Protein AF-A0A355H716-F1 (afdb_monomer)

Foldseek 3Di:
DVVVVVVVVVVVLVVVQVVVCVVQVEGQPLSVLLVVQLVLQLVCCCPPPQHPVPSVVSNVVSVVVSVVVVVVCCVPPVVVLVVDPDPPSRVSNVVSNVVVNVVSVVVSVVSD

Mean predicted aligned error: 6.12 Å

Sequence (112 aa):
MSGLVIGVIYALMAVSITFVHGMMKVVNWSMGEYYMMGGYIQYLLITMLIGPSLWFLGIPIAFAIIFVLGVVIQRYMLHPMFVGESERMDEYATIVTITLMILFRNLAIILG

Structure (mmCIF, N/CA/C/O backbone):
data_AF-A0A355H716-F1
#
_entry.id   AF-A0A355H716-F1
#
loop_
_atom_site.group_PDB
_atom_site.id
_atom_site.type_symbol
_atom_site.label_atom_id
_atom_site.label_alt_id
_atom_site.label_comp_id
_atom_site.label_asym_id
_atom_site.label_entity_id
_atom_site.label_seq_id
_atom_site.pdbx_PDB_ins_code
_atom_site.Cartn_x
_atom_site.Cartn_y
_atom_site.Cartn_z
_atom_site.occupancy
_atom_site.B_iso_or_equiv
_atom_site.auth_seq_id
_atom_site.auth_comp_id
_atom_site.auth_asym_id
_atom_site.auth_atom_id
_atom_site.pdbx_PDB_model_num
ATOM 1 N N . MET A 1 1 ? 16.749 19.118 -2.278 1.00 61.69 1 MET A N 1
ATOM 2 C CA . MET A 1 1 ? 15.484 18.676 -2.914 1.00 61.69 1 MET A CA 1
ATOM 3 C C . MET A 1 1 ? 14.991 17.322 -2.406 1.00 61.69 1 MET A C 1
ATOM 5 O O . MET A 1 1 ? 13.787 17.167 -2.260 1.00 61.69 1 MET A O 1
ATOM 9 N N . SER A 1 2 ? 15.869 16.377 -2.053 1.00 82.75 2 SER A N 1
ATOM 10 C CA . SER A 1 2 ? 15.471 15.030 -1.602 1.00 82.75 2 SER A CA 1
ATOM 11 C C . SER A 1 2 ? 14.576 15.012 -0.353 1.00 82.75 2 SER A C 1
ATOM 13 O O . SER A 1 2 ? 13.639 14.225 -0.290 1.00 82.75 2 SER A O 1
ATOM 15 N N . GLY A 1 3 ? 14.793 15.923 0.604 1.00 89.81 3 GLY A N 1
ATOM 16 C CA . GLY A 1 3 ? 13.976 16.002 1.824 1.00 89.81 3 GLY A CA 1
ATOM 17 C C . GLY A 1 3 ? 12.511 16.382 1.583 1.00 89.81 3 GLY A C 1
ATOM 18 O O . GLY A 1 3 ? 11.637 15.894 2.290 1.00 89.81 3 GLY A O 1
ATOM 19 N N . LEU A 1 4 ? 12.223 17.188 0.554 1.00 93.19 4 LEU A N 1
ATOM 20 C CA . LEU A 1 4 ? 10.849 17.577 0.221 1.00 93.19 4 LEU A CA 1
ATOM 21 C C . LEU A 1 4 ? 10.086 16.411 -0.416 1.00 93.19 4 LEU A C 1
ATOM 23 O O . LEU A 1 4 ? 8.955 16.143 -0.035 1.00 93.19 4 LEU A O 1
ATOM 27 N N . VAL A 1 5 ? 10.730 15.669 -1.320 1.00 92.56 5 VAL A N 1
ATOM 28 C CA . VAL A 1 5 ? 10.136 14.475 -1.945 1.00 92.56 5 VAL A CA 1
ATOM 29 C C . VAL A 1 5 ? 9.847 13.399 -0.897 1.00 92.56 5 VAL A C 1
ATOM 31 O O . VAL A 1 5 ? 8.740 12.875 -0.840 1.00 92.56 5 VAL A O 1
ATOM 34 N N . ILE A 1 6 ? 10.814 13.117 -0.021 1.00 91.06 6 ILE A N 1
ATOM 35 C CA . ILE A 1 6 ? 10.652 12.143 1.065 1.00 91.06 6 ILE A CA 1
ATOM 36 C C . ILE A 1 6 ? 9.568 12.603 2.053 1.00 91.06 6 ILE A C 1
ATOM 38 O O . ILE A 1 6 ? 8.730 11.802 2.461 1.00 91.06 6 ILE A O 1
ATOM 42 N N . GLY A 1 7 ? 9.536 13.896 2.391 1.00 93.25 7 GLY A N 1
ATOM 43 C CA . GLY A 1 7 ? 8.500 14.475 3.247 1.00 93.25 7 GLY A CA 1
ATOM 44 C C . GLY A 1 7 ? 7.094 14.320 2.665 1.00 93.25 7 GLY A C 1
ATOM 45 O O . GLY A 1 7 ? 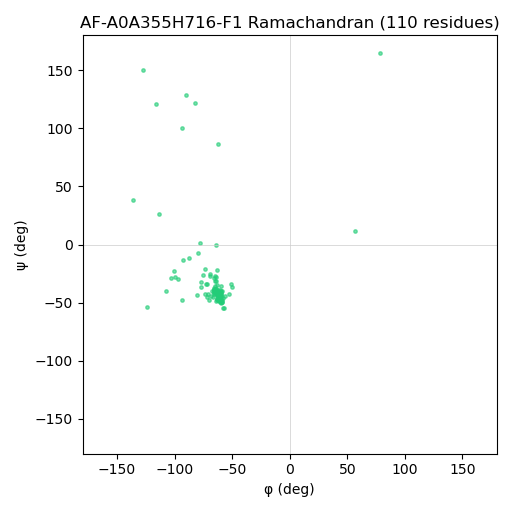6.181 13.925 3.384 1.00 93.25 7 GLY A O 1
ATOM 46 N N . VAL A 1 8 ? 6.922 14.553 1.358 1.00 93.12 8 VAL A N 1
ATOM 47 C CA . VAL A 1 8 ? 5.640 14.350 0.661 1.00 93.12 8 VAL A CA 1
ATOM 48 C C . VAL A 1 8 ? 5.227 12.877 0.670 1.00 93.12 8 VAL A C 1
ATOM 50 O O . VAL A 1 8 ? 4.068 12.580 0.948 1.00 93.12 8 VAL A O 1
ATOM 53 N N . ILE A 1 9 ? 6.157 11.948 0.428 1.00 88.94 9 ILE A N 1
ATOM 54 C CA . ILE A 1 9 ? 5.872 10.505 0.480 1.00 88.94 9 ILE A CA 1
ATOM 55 C C . ILE A 1 9 ? 5.388 10.104 1.879 1.00 88.94 9 ILE A C 1
ATOM 57 O O . ILE A 1 9 ? 4.343 9.466 2.002 1.00 88.94 9 ILE A O 1
ATOM 61 N N . TYR A 1 10 ? 6.090 10.519 2.938 1.00 89.81 10 TYR A N 1
ATOM 62 C CA . TYR A 1 10 ? 5.673 10.206 4.307 1.00 89.81 10 TYR A CA 1
ATOM 63 C C . TYR A 1 10 ? 4.351 10.872 4.691 1.00 89.81 10 TYR A C 1
ATOM 65 O O . TYR A 1 10 ? 3.532 10.239 5.355 1.00 89.81 10 TYR A O 1
ATOM 73 N N . ALA A 1 11 ? 4.098 12.104 4.242 1.00 92.62 11 ALA A N 1
ATOM 74 C CA . ALA A 1 11 ? 2.816 12.766 4.458 1.00 92.62 11 ALA A CA 1
ATOM 75 C C . ALA A 1 11 ? 1.665 11.990 3.796 1.00 92.62 11 ALA A C 1
ATOM 77 O O . ALA A 1 11 ? 0.643 11.745 4.433 1.00 92.62 11 ALA A O 1
ATOM 78 N N . LEU A 1 12 ? 1.840 11.533 2.553 1.00 89.75 12 LEU A N 1
ATOM 79 C CA . LEU A 1 12 ? 0.846 10.714 1.851 1.00 89.75 12 LEU A CA 1
ATOM 80 C C . LEU A 1 12 ? 0.622 9.354 2.532 1.00 89.75 12 LEU A C 1
ATOM 82 O O . LEU A 1 12 ? -0.522 8.905 2.656 1.00 89.75 12 LEU A O 1
ATOM 86 N N . MET A 1 13 ? 1.687 8.711 3.022 1.00 87.50 13 MET A N 1
ATOM 87 C CA . MET A 1 13 ? 1.565 7.481 3.813 1.00 87.50 13 MET A CA 1
ATOM 88 C C . MET A 1 13 ? 0.783 7.725 5.110 1.00 87.50 13 MET A C 1
ATOM 90 O O . MET A 1 13 ? -0.151 6.990 5.415 1.00 87.50 13 MET A O 1
ATOM 94 N N . ALA A 1 14 ? 1.091 8.794 5.846 1.00 88.94 14 ALA A N 1
ATOM 95 C CA . ALA A 1 14 ? 0.373 9.134 7.072 1.00 88.94 14 ALA A CA 1
ATOM 96 C C . ALA A 1 14 ? -1.117 9.428 6.812 1.00 88.94 14 ALA A C 1
ATOM 98 O O . ALA A 1 14 ? -1.986 8.949 7.546 1.00 88.94 14 ALA A O 1
ATOM 99 N N . VAL A 1 15 ? -1.431 10.167 5.742 1.00 92.19 15 VAL A N 1
ATOM 100 C CA . VAL A 1 15 ? -2.814 10.480 5.342 1.00 92.19 15 VAL A CA 1
ATOM 101 C C . VAL A 1 15 ? -3.591 9.214 4.990 1.00 92.19 15 VAL A C 1
ATOM 103 O O . VAL A 1 15 ? -4.722 9.052 5.440 1.00 92.19 15 VAL A O 1
ATOM 106 N N . SER A 1 16 ? -2.998 8.295 4.229 1.00 85.12 16 SER A N 1
ATOM 107 C CA . SER A 1 16 ? -3.669 7.049 3.834 1.00 85.12 16 SER A CA 1
ATOM 108 C C . SER A 1 16 ? -3.923 6.113 5.019 1.00 85.12 16 SER A C 1
ATOM 110 O O . SER A 1 16 ? -5.021 5.566 5.125 1.00 85.12 16 SER A O 1
ATOM 112 N N . ILE A 1 17 ? -2.977 5.995 5.960 1.00 86.25 17 ILE A N 1
ATOM 113 C CA . ILE A 1 17 ? -3.191 5.283 7.232 1.00 86.25 17 ILE A CA 1
ATOM 114 C C . ILE A 1 17 ? -4.375 5.909 7.970 1.00 86.25 17 ILE A C 1
ATOM 116 O O . ILE A 1 17 ? -5.348 5.220 8.276 1.00 86.25 17 ILE A O 1
ATOM 120 N N . THR A 1 18 ? -4.332 7.224 8.190 1.00 88.44 18 THR A N 1
ATOM 121 C CA . THR A 1 18 ? -5.359 7.956 8.945 1.00 88.44 18 THR A CA 1
ATOM 122 C C . THR A 1 18 ? -6.738 7.838 8.299 1.00 88.44 18 THR A C 1
ATOM 124 O O . THR A 1 18 ? -7.727 7.650 8.999 1.00 88.44 18 THR A O 1
ATOM 127 N N . PHE A 1 19 ? -6.818 7.887 6.969 1.00 87.56 19 PHE A N 1
ATOM 128 C CA . PHE A 1 19 ? -8.071 7.745 6.232 1.00 87.56 19 PHE A CA 1
ATOM 129 C C . PHE A 1 19 ? -8.724 6.375 6.461 1.00 87.56 19 PHE A C 1
ATOM 131 O O . PHE A 1 19 ? -9.906 6.297 6.796 1.00 87.56 19 PHE A O 1
ATOM 138 N N . VAL A 1 20 ? -7.948 5.293 6.350 1.00 84.25 20 VAL A N 1
ATOM 139 C CA . VAL A 1 20 ? -8.448 3.927 6.573 1.00 84.25 20 VAL A CA 1
ATOM 140 C C . VAL A 1 20 ? -8.914 3.741 8.018 1.00 84.25 20 VAL A C 1
ATOM 142 O O . VAL A 1 20 ? -9.993 3.196 8.256 1.00 84.25 20 VAL A O 1
ATOM 145 N N . HIS A 1 21 ? -8.139 4.246 8.979 1.00 83.69 21 HIS A N 1
ATOM 146 C CA . HIS A 1 21 ? -8.496 4.190 10.397 1.00 83.69 21 HIS A CA 1
ATOM 147 C C . HIS A 1 21 ? -9.736 5.030 10.704 1.00 83.69 21 HIS A C 1
ATOM 149 O O . HIS A 1 21 ? -10.586 4.605 11.478 1.00 83.69 21 HIS A O 1
ATOM 155 N N . GLY A 1 22 ? -9.873 6.199 10.076 1.00 84.94 22 GLY A N 1
ATOM 156 C CA . GLY A 1 22 ? -11.026 7.079 10.247 1.00 84.94 22 GLY A CA 1
ATOM 157 C C . GLY A 1 22 ? -12.331 6.442 9.774 1.00 84.94 22 GLY A C 1
ATOM 158 O O . GLY A 1 22 ? -13.366 6.641 10.404 1.00 84.94 22 GLY A O 1
ATOM 159 N N . MET A 1 23 ? -12.284 5.636 8.708 1.00 84.38 23 MET A N 1
ATOM 160 C CA . MET A 1 23 ? -13.467 4.925 8.217 1.00 84.38 23 MET A CA 1
ATOM 161 C C . MET A 1 23 ? -13.772 3.651 9.009 1.00 84.38 23 MET A C 1
ATOM 163 O O . MET A 1 23 ? -14.932 3.399 9.323 1.00 84.38 23 MET A O 1
ATOM 167 N N . MET A 1 24 ? -12.758 2.840 9.325 1.00 81.50 24 MET A N 1
ATOM 168 C CA . MET A 1 24 ? -12.972 1.523 9.939 1.00 81.50 24 MET A CA 1
ATOM 169 C C . MET A 1 24 ? -12.927 1.528 11.473 1.00 81.50 24 MET A C 1
ATOM 171 O O . MET A 1 24 ? -13.299 0.533 12.084 1.00 81.50 24 MET A O 1
ATOM 175 N N . LYS A 1 25 ? -12.451 2.615 12.097 1.00 81.44 25 LYS A N 1
ATOM 176 C CA . LYS A 1 25 ? -12.149 2.735 13.539 1.00 81.44 25 LYS A CA 1
ATOM 177 C C . LYS A 1 25 ? -11.152 1.699 14.084 1.00 81.44 25 LYS A C 1
ATOM 179 O O . LYS A 1 25 ? -10.958 1.623 15.290 1.00 81.44 25 LYS A O 1
ATOM 184 N N . VAL A 1 26 ? -10.477 0.952 13.207 1.00 79.88 26 VAL A N 1
ATOM 185 C CA . VAL A 1 26 ? -9.490 -0.080 13.557 1.00 79.88 26 VAL A CA 1
ATOM 186 C C . VAL A 1 26 ? -8.176 0.139 12.816 1.00 79.88 26 VAL A C 1
ATOM 188 O O . VAL A 1 26 ? -8.153 0.666 11.699 1.00 79.88 26 VAL A O 1
ATOM 191 N N . VAL A 1 27 ? -7.078 -0.284 13.446 1.00 81.19 27 VAL A N 1
ATOM 192 C CA . VAL A 1 27 ? -5.726 -0.133 12.905 1.00 81.19 27 VAL A CA 1
ATOM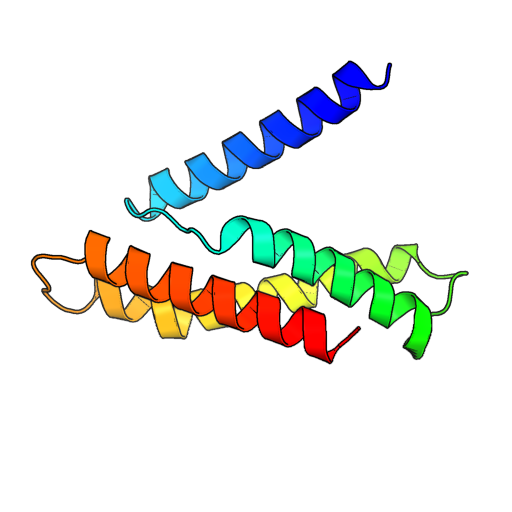 193 C C . VAL A 1 27 ? -5.406 -1.246 11.920 1.00 81.19 27 VAL A C 1
ATOM 195 O O . VAL A 1 27 ? -5.422 -2.422 12.275 1.00 81.19 27 VAL A O 1
ATOM 198 N N . ASN A 1 28 ? -5.075 -0.883 10.679 1.00 86.12 28 ASN A N 1
ATOM 199 C CA . ASN A 1 28 ? -4.603 -1.844 9.685 1.00 86.12 28 ASN A CA 1
ATOM 200 C C . ASN A 1 28 ? -3.069 -1.916 9.662 1.00 86.12 28 ASN A C 1
ATOM 202 O O . ASN A 1 28 ? -2.410 -1.094 9.024 1.00 86.12 28 ASN A O 1
ATOM 206 N N . TRP A 1 29 ? -2.511 -2.944 10.303 1.00 85.50 29 TRP A N 1
ATOM 207 C CA . TRP A 1 29 ? -1.063 -3.178 10.377 1.00 85.50 29 TRP A CA 1
ATOM 208 C C . TRP A 1 29 ? -0.436 -3.682 9.073 1.00 85.50 29 TRP A C 1
ATOM 210 O O . TRP A 1 29 ? 0.756 -3.498 8.846 1.00 85.50 29 TRP A O 1
ATOM 220 N N . SER A 1 30 ? -1.233 -4.257 8.171 1.00 87.25 30 SER A N 1
ATOM 221 C CA . SER A 1 30 ? -0.750 -4.760 6.875 1.00 87.25 30 SER A CA 1
ATOM 222 C C . SER A 1 30 ? -0.526 -3.669 5.824 1.00 87.25 30 SER A C 1
ATOM 224 O O . SER A 1 30 ? -0.125 -3.962 4.702 1.00 87.25 30 SER A O 1
ATOM 226 N N . MET A 1 31 ? -0.754 -2.399 6.166 1.00 85.19 31 MET A N 1
ATOM 227 C CA . MET A 1 31 ? -0.714 -1.278 5.224 1.00 85.19 31 MET A CA 1
ATOM 228 C C . MET A 1 31 ? 0.622 -1.156 4.468 1.00 85.19 31 MET A C 1
ATOM 230 O O . MET A 1 31 ? 0.622 -1.026 3.243 1.00 85.19 31 MET A O 1
ATOM 234 N N . GLY A 1 32 ? 1.755 -1.295 5.167 1.00 86.00 32 GLY A N 1
ATOM 235 C CA . GLY A 1 32 ? 3.082 -1.277 4.537 1.00 86.00 32 GLY A CA 1
ATOM 236 C C . GLY A 1 32 ? 3.322 -2.446 3.573 1.00 86.00 32 GLY A C 1
ATOM 237 O O . GLY A 1 32 ? 4.046 -2.308 2.589 1.00 86.00 32 GLY A O 1
ATOM 238 N N . GLU A 1 33 ? 2.659 -3.576 3.800 1.00 89.94 33 GLU A N 1
ATOM 239 C CA . GLU A 1 33 ? 2.782 -4.760 2.952 1.00 89.94 33 GLU A CA 1
ATOM 240 C C . GLU A 1 33 ? 1.993 -4.601 1.645 1.00 89.94 33 GLU A C 1
ATOM 242 O O . GLU A 1 33 ? 2.457 -5.058 0.607 1.00 89.94 33 GLU A O 1
ATOM 247 N N . TYR A 1 34 ? 0.863 -3.878 1.634 1.00 88.81 34 TYR A N 1
ATOM 248 C CA . TYR A 1 34 ? 0.187 -3.521 0.374 1.00 88.81 34 TYR A CA 1
ATOM 249 C C . TYR A 1 34 ? 1.070 -2.644 -0.521 1.00 88.81 34 TYR A C 1
ATOM 251 O O . TYR A 1 34 ? 1.102 -2.836 -1.738 1.00 88.81 34 TYR A O 1
ATOM 259 N N . TYR A 1 35 ? 1.812 -1.704 0.077 1.00 88.44 35 TYR A N 1
ATOM 260 C CA . TYR A 1 35 ? 2.785 -0.887 -0.649 1.00 88.44 35 TYR A CA 1
ATOM 261 C C . TYR A 1 35 ? 3.910 -1.751 -1.234 1.00 88.44 35 TYR A C 1
ATOM 263 O O . TYR A 1 35 ? 4.225 -1.642 -2.421 1.00 88.44 35 TYR A O 1
ATOM 271 N N . MET A 1 36 ? 4.470 -2.652 -0.422 1.00 91.44 36 MET A N 1
ATOM 272 C CA . MET A 1 36 ? 5.501 -3.592 -0.862 1.00 91.44 36 MET A CA 1
ATOM 273 C C . MET A 1 36 ? 5.001 -4.479 -2.009 1.00 91.44 36 MET A C 1
ATOM 275 O O . MET A 1 36 ? 5.662 -4.560 -3.041 1.00 91.44 36 MET A O 1
ATOM 279 N N . MET A 1 37 ? 3.821 -5.088 -1.867 1.00 92.06 37 MET A N 1
ATOM 280 C CA . MET A 1 37 ? 3.215 -5.956 -2.880 1.00 92.06 37 MET A CA 1
ATOM 281 C C . MET A 1 37 ? 3.001 -5.220 -4.206 1.00 92.06 37 MET A C 1
ATOM 283 O O . MET A 1 37 ? 3.281 -5.782 -5.260 1.00 92.06 37 MET A O 1
ATOM 287 N N . GLY A 1 38 ? 2.568 -3.955 -4.183 1.00 90.88 38 GLY A N 1
ATOM 288 C CA . GLY A 1 38 ? 2.417 -3.158 -5.404 1.00 90.88 38 GLY A CA 1
ATOM 289 C C . GLY A 1 38 ? 3.736 -2.951 -6.148 1.00 90.88 38 GLY A C 1
ATOM 290 O O . GLY A 1 38 ? 3.800 -3.155 -7.361 1.00 90.88 38 GLY A O 1
ATOM 291 N N . GLY A 1 39 ? 4.806 -2.619 -5.422 1.00 90.62 39 GLY A N 1
ATOM 292 C CA . GLY A 1 39 ? 6.149 -2.528 -5.998 1.00 90.62 39 GLY A CA 1
ATOM 293 C C . GLY A 1 39 ? 6.662 -3.875 -6.513 1.00 90.62 39 GLY A C 1
ATOM 294 O O . GLY A 1 39 ? 7.273 -3.940 -7.579 1.00 90.62 39 GLY A O 1
ATOM 295 N N . TYR A 1 40 ? 6.362 -4.957 -5.797 1.00 90.62 40 TYR A N 1
ATOM 296 C CA . TYR A 1 40 ? 6.771 -6.307 -6.167 1.00 90.62 40 TYR A CA 1
ATOM 297 C C . TYR A 1 40 ? 6.089 -6.792 -7.449 1.00 90.62 40 TYR A C 1
ATOM 299 O O . TYR A 1 40 ? 6.739 -7.292 -8.362 1.00 90.62 40 TYR A O 1
ATOM 307 N N . ILE A 1 41 ? 4.778 -6.579 -7.560 1.00 91.69 41 ILE A N 1
ATOM 308 C CA . ILE A 1 41 ? 4.006 -6.902 -8.763 1.00 91.69 41 ILE A CA 1
ATOM 309 C C . ILE A 1 41 ? 4.499 -6.070 -9.943 1.00 91.69 41 ILE A C 1
ATOM 311 O O . ILE A 1 41 ? 4.681 -6.612 -11.027 1.00 91.69 41 ILE A O 1
ATOM 315 N N . GLN A 1 42 ? 4.780 -4.780 -9.738 1.00 91.69 42 GLN A N 1
ATOM 316 C CA . GLN A 1 42 ? 5.384 -3.937 -10.770 1.00 91.69 42 GLN A CA 1
ATOM 317 C C . GLN A 1 42 ? 6.728 -4.502 -11.247 1.00 91.69 42 GLN A C 1
ATOM 319 O O . GLN A 1 42 ? 6.973 -4.578 -12.450 1.00 91.69 42 GLN A O 1
ATOM 324 N N . TYR A 1 43 ? 7.588 -4.911 -10.314 1.00 90.00 43 TYR A N 1
ATOM 325 C CA . TYR A 1 43 ? 8.871 -5.529 -10.628 1.00 90.00 43 TYR A CA 1
ATOM 326 C C . TYR A 1 43 ? 8.692 -6.815 -11.445 1.00 90.00 43 TYR A C 1
ATOM 328 O O . TYR A 1 43 ? 9.273 -6.925 -12.523 1.00 90.00 43 TYR A O 1
ATOM 336 N N . LEU A 1 44 ? 7.834 -7.737 -10.998 1.00 89.50 44 LEU A N 1
ATOM 337 C CA . LEU A 1 44 ? 7.546 -8.993 -11.699 1.00 89.50 44 LEU A CA 1
ATOM 338 C C . LEU A 1 44 ? 6.932 -8.769 -13.087 1.00 89.50 44 LEU A C 1
ATOM 340 O O . LEU A 1 44 ? 7.306 -9.438 -14.049 1.00 89.50 44 LEU A O 1
ATOM 344 N N . LEU A 1 45 ? 6.018 -7.804 -13.223 1.00 90.00 45 LEU A N 1
ATOM 345 C CA . LEU A 1 45 ? 5.424 -7.449 -14.512 1.00 90.00 45 LEU A CA 1
ATOM 346 C C . LEU A 1 45 ? 6.488 -6.961 -15.495 1.00 90.00 45 LEU A C 1
ATOM 348 O O . LEU A 1 45 ? 6.469 -7.359 -16.658 1.00 90.00 45 LEU A O 1
ATOM 352 N N . ILE A 1 46 ? 7.429 -6.131 -15.038 1.00 91.00 46 ILE A N 1
ATOM 353 C CA . ILE A 1 46 ? 8.523 -5.636 -15.878 1.00 91.00 46 ILE A CA 1
ATOM 354 C C . ILE A 1 46 ? 9.487 -6.766 -16.250 1.00 91.00 46 ILE A C 1
ATOM 356 O O . ILE A 1 46 ? 9.895 -6.843 -17.407 1.00 91.00 46 ILE A O 1
ATOM 360 N N . THR A 1 47 ? 9.869 -7.629 -15.306 1.00 87.31 47 THR A N 1
ATOM 361 C CA . THR A 1 47 ? 10.893 -8.657 -15.548 1.00 87.31 47 THR A CA 1
ATOM 362 C C . THR A 1 47 ? 10.378 -9.849 -16.346 1.00 87.31 47 THR A C 1
ATOM 364 O O . THR A 1 47 ? 11.122 -10.375 -17.169 1.00 87.31 47 THR A O 1
ATOM 367 N N . MET A 1 48 ? 9.128 -10.269 -16.134 1.00 84.81 48 MET A N 1
ATOM 368 C CA . MET A 1 48 ? 8.602 -11.509 -16.714 1.00 84.81 48 MET A CA 1
ATOM 369 C C . MET A 1 48 ? 7.679 -11.305 -17.919 1.00 84.81 48 MET A C 1
ATOM 371 O O . MET A 1 48 ? 7.593 -12.204 -18.752 1.00 84.81 48 MET A O 1
ATOM 375 N N . LEU A 1 49 ? 6.965 -10.176 -18.018 1.00 83.50 49 LEU A N 1
ATOM 376 C CA . LEU A 1 49 ? 5.828 -10.059 -18.943 1.00 83.50 49 LEU A CA 1
ATOM 377 C C . LEU A 1 49 ? 5.943 -8.894 -19.936 1.00 83.50 49 LEU A C 1
ATOM 379 O O . LEU A 1 49 ? 5.810 -9.083 -21.140 1.00 83.50 49 LEU A O 1
ATOM 383 N N . ILE A 1 50 ? 6.162 -7.682 -19.427 1.00 84.00 50 ILE A N 1
ATOM 384 C CA . ILE A 1 50 ? 6.022 -6.423 -20.174 1.00 84.00 50 ILE A CA 1
ATOM 385 C C . ILE A 1 50 ? 7.376 -5.925 -20.705 1.00 84.00 50 ILE A C 1
ATOM 387 O O . ILE A 1 50 ? 7.443 -5.274 -21.749 1.00 84.00 50 ILE A O 1
ATOM 391 N N . GLY A 1 51 ? 8.465 -6.244 -20.005 1.00 80.88 51 GLY A N 1
ATOM 392 C CA . GLY A 1 51 ? 9.806 -5.770 -20.326 1.00 80.88 51 GLY A CA 1
ATOM 393 C C . GLY A 1 51 ? 10.074 -4.320 -19.879 1.00 80.88 51 GLY A C 1
ATOM 394 O O . GLY A 1 51 ? 9.147 -3.555 -19.593 1.00 80.88 51 GLY A O 1
ATOM 395 N N . PRO A 1 52 ? 11.353 -3.891 -19.837 1.00 81.56 52 PRO A N 1
ATOM 396 C CA . PRO A 1 52 ? 11.742 -2.563 -19.341 1.00 81.56 52 PRO A CA 1
ATOM 397 C C . PRO A 1 52 ? 11.225 -1.394 -20.189 1.00 81.56 52 PRO A C 1
ATOM 399 O O . PRO A 1 52 ? 11.039 -0.291 -19.680 1.00 81.56 52 PRO A O 1
ATOM 402 N N . SER A 1 53 ? 10.991 -1.616 -21.484 1.00 84.44 53 SER A N 1
ATOM 403 C CA . SER A 1 53 ? 10.558 -0.582 -22.435 1.00 84.44 53 SER A CA 1
ATOM 404 C C . SER A 1 53 ? 9.132 -0.087 -22.184 1.00 84.44 53 SER A C 1
ATOM 406 O O . SER A 1 53 ? 8.817 1.061 -22.491 1.00 84.44 53 SER A O 1
ATOM 408 N N . LEU A 1 54 ? 8.279 -0.927 -21.597 1.00 85.00 54 LEU A N 1
ATOM 409 C CA . LEU A 1 54 ? 6.860 -0.659 -21.367 1.00 85.00 54 LEU A CA 1
ATOM 410 C C . LEU A 1 54 ? 6.529 -0.540 -19.865 1.00 85.00 54 LEU A C 1
ATOM 412 O O . LEU A 1 54 ? 5.390 -0.745 -19.451 1.00 85.00 54 LEU A O 1
ATOM 416 N N . TRP A 1 55 ? 7.507 -0.161 -19.033 1.00 85.06 55 TRP A N 1
ATOM 417 C CA . TRP A 1 55 ? 7.364 -0.043 -17.571 1.00 85.06 55 TRP A CA 1
ATOM 418 C C . TRP A 1 55 ? 6.152 0.794 -17.121 1.00 85.06 55 TRP A C 1
ATOM 420 O O . TRP A 1 55 ? 5.524 0.490 -16.106 1.00 85.06 55 TRP A O 1
ATOM 430 N N . PHE A 1 56 ? 5.796 1.824 -17.894 1.00 88.88 56 PHE A N 1
ATOM 431 C CA . PHE A 1 56 ? 4.677 2.722 -17.613 1.00 88.88 56 PHE A CA 1
ATOM 432 C C . PHE A 1 56 ? 3.311 2.020 -17.680 1.00 88.88 56 PHE A C 1
ATOM 434 O O . PHE A 1 56 ? 2.401 2.418 -16.960 1.00 88.88 56 PHE A O 1
ATOM 441 N N . LEU A 1 57 ? 3.169 0.963 -18.492 1.00 88.75 57 LEU A N 1
ATOM 442 C CA . LEU A 1 57 ? 1.964 0.123 -18.547 1.00 88.75 57 LEU A CA 1
ATOM 443 C C . LEU A 1 57 ? 1.867 -0.820 -17.348 1.00 88.75 57 LEU A C 1
ATOM 445 O O . LEU A 1 57 ? 0.763 -1.179 -16.948 1.00 88.75 57 LEU A O 1
ATOM 449 N N . GLY A 1 58 ? 3.000 -1.184 -16.746 1.00 88.25 58 GLY A N 1
ATOM 450 C CA . GLY A 1 58 ? 3.009 -1.988 -15.528 1.00 88.25 58 GLY A CA 1
ATOM 451 C C . GLY A 1 58 ? 2.267 -1.296 -14.387 1.00 88.25 58 GLY A C 1
ATOM 452 O O . GLY A 1 58 ? 1.507 -1.947 -13.683 1.00 88.25 58 GLY A O 1
ATOM 453 N N . ILE A 1 59 ? 2.424 0.027 -14.243 1.00 89.94 59 ILE A N 1
ATOM 454 C CA . ILE A 1 59 ? 1.882 0.792 -13.107 1.00 89.94 59 ILE A CA 1
ATOM 455 C C . ILE A 1 59 ? 0.358 0.644 -12.974 1.00 89.94 59 ILE A C 1
ATOM 457 O O . ILE A 1 59 ? -0.100 0.249 -11.899 1.00 89.94 59 ILE A O 1
ATOM 461 N N . PRO A 1 60 ? -0.456 0.927 -14.013 1.00 93.38 60 PRO A N 1
ATOM 462 C CA . PRO A 1 60 ? -1.901 0.755 -13.916 1.00 93.38 60 PRO A CA 1
ATOM 463 C C . PRO A 1 60 ? -2.306 -0.710 -13.720 1.00 93.38 60 PRO A C 1
ATOM 465 O O . PRO A 1 60 ? -3.290 -0.973 -13.034 1.00 93.38 60 PRO A O 1
ATOM 468 N N . ILE A 1 61 ? -1.546 -1.666 -14.262 1.00 92.50 61 ILE A N 1
ATOM 469 C CA . ILE A 1 61 ? -1.821 -3.098 -14.087 1.00 92.50 61 ILE A CA 1
ATOM 470 C C . ILE A 1 61 ? -1.544 -3.523 -12.638 1.00 92.50 61 ILE A C 1
ATOM 472 O O . ILE A 1 61 ? -2.396 -4.148 -12.013 1.00 92.50 61 ILE A O 1
ATOM 476 N N . ALA A 1 62 ? -0.402 -3.137 -12.068 1.00 92.56 62 ALA A N 1
ATOM 477 C CA . ALA A 1 62 ? -0.053 -3.402 -10.676 1.00 92.56 62 ALA A CA 1
ATOM 478 C C . ALA A 1 62 ? -1.065 -2.760 -9.719 1.00 92.56 62 ALA A C 1
ATOM 480 O O . ALA A 1 62 ? -1.526 -3.410 -8.780 1.00 92.56 62 ALA A O 1
ATOM 481 N N . PHE A 1 63 ? -1.476 -1.517 -9.999 1.00 92.56 63 PHE A N 1
ATOM 482 C CA . PHE A 1 63 ? -2.540 -0.847 -9.257 1.00 92.56 63 PHE A CA 1
ATOM 483 C C . PHE A 1 63 ? -3.853 -1.633 -9.321 1.00 92.56 63 PHE A C 1
ATOM 485 O O . PHE A 1 63 ? -4.459 -1.880 -8.282 1.00 92.56 63 PHE A O 1
ATOM 492 N N . ALA A 1 64 ? -4.275 -2.073 -10.510 1.00 95.12 64 ALA A N 1
ATOM 493 C CA . ALA A 1 64 ? -5.499 -2.852 -10.678 1.00 95.12 64 ALA A CA 1
ATOM 494 C C . ALA A 1 64 ? -5.445 -4.188 -9.918 1.00 95.12 64 ALA A C 1
ATOM 496 O O . ALA A 1 64 ? -6.412 -4.547 -9.248 1.00 95.12 64 ALA A O 1
ATOM 497 N N . ILE A 1 65 ? -4.314 -4.899 -9.962 1.00 93.94 65 ILE A N 1
ATOM 498 C CA . ILE A 1 65 ? -4.142 -6.171 -9.247 1.00 93.94 65 ILE A CA 1
ATOM 499 C C . ILE A 1 65 ? -4.226 -5.956 -7.730 1.00 93.94 65 ILE A C 1
ATOM 501 O O . ILE A 1 65 ? -4.987 -6.652 -7.057 1.00 93.94 65 ILE A O 1
ATOM 505 N N . ILE A 1 66 ? -3.498 -4.973 -7.189 1.00 93.56 66 ILE A N 1
ATOM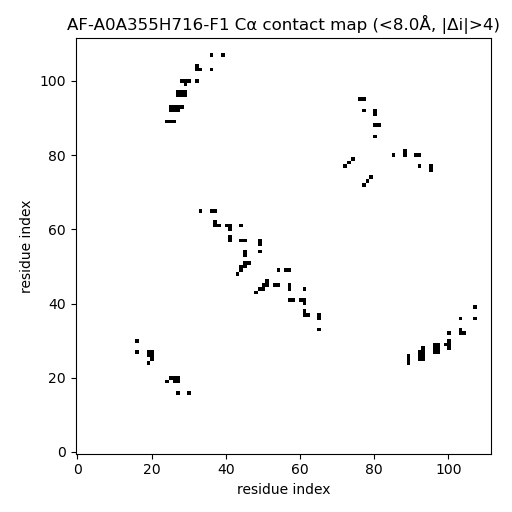 506 C CA . ILE A 1 66 ? -3.542 -4.656 -5.753 1.00 93.56 66 ILE A CA 1
ATOM 507 C C . ILE A 1 66 ? -4.922 -4.164 -5.331 1.00 93.56 66 ILE A C 1
ATOM 509 O O . ILE A 1 66 ? -5.391 -4.526 -4.256 1.00 93.56 66 ILE A O 1
ATOM 513 N N . PHE A 1 67 ? -5.596 -3.380 -6.170 1.00 93.12 67 PHE A N 1
ATOM 514 C CA . PHE A 1 67 ? -6.951 -2.921 -5.902 1.00 93.12 67 PHE A CA 1
ATOM 515 C C . PHE A 1 67 ? -7.921 -4.098 -5.774 1.00 93.12 67 PHE A C 1
ATOM 517 O O . PHE A 1 67 ? -8.640 -4.193 -4.781 1.00 93.12 67 PHE A O 1
ATOM 524 N N . VAL A 1 68 ? -7.905 -5.035 -6.728 1.00 95.38 68 VAL A N 1
ATOM 525 C CA . VAL A 1 68 ? -8.746 -6.241 -6.675 1.00 95.38 68 VAL A CA 1
ATOM 526 C C . VAL A 1 68 ? -8.424 -7.070 -5.433 1.00 95.38 68 VAL A C 1
ATOM 528 O O . VAL A 1 68 ? -9.334 -7.478 -4.714 1.00 95.38 68 VAL A O 1
ATOM 531 N N . LEU A 1 69 ? -7.142 -7.271 -5.136 1.00 92.94 69 LEU A N 1
ATOM 532 C CA . LEU A 1 69 ? -6.694 -7.995 -3.949 1.00 92.94 69 LEU A CA 1
ATOM 533 C C . LEU A 1 69 ? -7.175 -7.319 -2.652 1.00 92.94 69 LEU A C 1
ATOM 535 O O . LEU A 1 69 ? -7.689 -7.992 -1.759 1.00 92.94 69 LEU A O 1
ATOM 539 N N . GLY A 1 70 ? -7.094 -5.990 -2.573 1.00 90.31 70 GLY A N 1
ATOM 540 C CA . GLY A 1 70 ? -7.617 -5.202 -1.459 1.00 90.31 70 GLY A CA 1
ATOM 541 C C . GLY A 1 70 ? -9.133 -5.331 -1.306 1.00 90.31 70 GLY A C 1
ATOM 542 O O . GLY A 1 70 ? -9.614 -5.547 -0.196 1.00 90.31 70 GLY A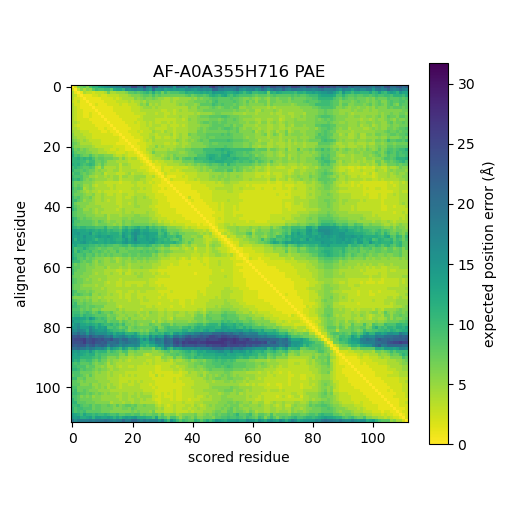 O 1
ATOM 543 N N . VAL A 1 71 ? -9.890 -5.289 -2.409 1.00 91.62 71 VAL A N 1
ATOM 544 C CA . VAL A 1 71 ? -11.350 -5.495 -2.404 1.00 91.62 71 VAL A CA 1
ATOM 545 C C . VAL A 1 71 ? -11.710 -6.892 -1.903 1.00 91.62 71 VAL A C 1
ATOM 547 O O . VAL A 1 71 ? -12.611 -7.027 -1.075 1.00 91.62 71 VAL A O 1
ATOM 550 N N . VAL A 1 72 ? -11.002 -7.930 -2.357 1.00 92.75 72 VAL A N 1
ATOM 551 C CA . VAL A 1 72 ? -11.204 -9.314 -1.902 1.00 92.75 72 VAL A CA 1
ATOM 552 C C . VAL A 1 72 ? -10.974 -9.409 -0.393 1.00 92.75 72 VAL A C 1
ATOM 554 O O . VAL A 1 72 ? -11.834 -9.898 0.335 1.00 92.75 72 VAL A O 1
ATOM 557 N N . ILE A 1 73 ? -9.868 -8.873 0.115 1.00 89.88 73 ILE A N 1
ATOM 558 C CA . ILE A 1 73 ? -9.550 -8.933 1.548 1.00 89.88 73 ILE A CA 1
ATOM 559 C C . ILE A 1 73 ? -10.548 -8.125 2.372 1.00 89.88 73 ILE A C 1
ATOM 561 O O . ILE A 1 73 ? -11.034 -8.597 3.401 1.00 89.88 73 ILE A O 1
ATOM 565 N N . GLN A 1 74 ? -10.929 -6.941 1.896 1.00 87.75 74 GLN A N 1
ATOM 566 C CA . GLN A 1 74 ? -11.951 -6.138 2.546 1.00 87.75 74 GLN A CA 1
ATOM 567 C C . GLN A 1 74 ? -13.286 -6.886 2.611 1.00 87.75 74 GLN A C 1
ATOM 569 O O . GLN A 1 74 ? -13.934 -6.883 3.653 1.00 87.75 74 GLN A O 1
ATOM 574 N N . ARG A 1 75 ? -13.685 -7.570 1.534 1.00 86.88 75 ARG A N 1
ATOM 575 C CA . ARG A 1 75 ? -14.948 -8.314 1.450 1.00 86.88 75 ARG A CA 1
ATOM 576 C C . ARG A 1 75 ? -14.959 -9.575 2.316 1.00 86.88 75 ARG A C 1
ATOM 578 O O . ARG A 1 75 ? -15.978 -9.848 2.941 1.00 86.88 75 ARG A O 1
ATOM 585 N N . TYR A 1 76 ? -13.870 -10.342 2.336 1.00 86.94 76 TYR A N 1
ATOM 586 C CA . TYR A 1 76 ? -13.845 -11.669 2.963 1.00 86.94 76 TYR A CA 1
ATOM 587 C C . TYR A 1 76 ? -13.237 -11.696 4.361 1.00 86.94 76 TYR A C 1
ATOM 589 O O . TYR A 1 76 ? -13.606 -12.559 5.149 1.00 86.94 76 TYR A O 1
ATOM 597 N N . MET A 1 77 ? -12.320 -10.784 4.682 1.00 83.19 77 MET A N 1
ATOM 598 C CA . MET A 1 77 ? -11.602 -10.806 5.960 1.00 83.19 77 MET A CA 1
ATOM 599 C C . MET A 1 77 ? -12.066 -9.692 6.893 1.00 83.19 77 MET A C 1
ATOM 601 O O . MET A 1 77 ? -12.227 -9.936 8.083 1.00 83.19 77 MET A O 1
ATOM 605 N N . LEU A 1 78 ? -12.321 -8.488 6.366 1.00 80.81 78 LEU A N 1
ATOM 606 C CA . LEU A 1 78 ? -12.668 -7.327 7.196 1.00 80.81 78 LEU A CA 1
ATOM 607 C C . LEU A 1 78 ? -14.180 -7.127 7.354 1.00 80.81 78 LEU A C 1
ATOM 609 O O . LEU A 1 78 ? -14.662 -6.976 8.470 1.00 80.81 78 LEU A O 1
ATOM 613 N N . HIS A 1 79 ? -14.953 -7.174 6.266 1.00 80.69 79 HIS A N 1
ATOM 614 C CA . HIS A 1 79 ? -16.410 -7.011 6.295 1.00 80.69 79 HIS A CA 1
ATOM 615 C C . HIS A 1 79 ? -17.148 -7.941 7.281 1.00 80.69 79 HIS A C 1
ATOM 617 O O . HIS A 1 79 ? -18.040 -7.442 7.966 1.00 80.69 79 HIS A O 1
ATOM 623 N N . PRO A 1 80 ? -16.834 -9.251 7.417 1.00 77.31 80 PRO A N 1
ATOM 624 C CA . PRO A 1 80 ? -17.554 -10.105 8.368 1.00 77.31 80 PRO A CA 1
ATOM 625 C C . PRO A 1 80 ? -17.381 -9.680 9.834 1.00 77.31 80 PRO A C 1
ATOM 627 O O . PRO A 1 80 ? -18.257 -9.971 10.643 1.00 77.31 80 PRO A O 1
ATOM 630 N N . MET A 1 81 ? -16.319 -8.941 10.174 1.00 72.81 81 MET A N 1
ATOM 631 C CA . MET A 1 81 ? -16.100 -8.437 11.536 1.00 72.81 81 MET A CA 1
ATOM 632 C C . MET A 1 81 ? -17.109 -7.354 11.938 1.00 72.81 81 MET A C 1
ATOM 634 O O . MET A 1 81 ? -17.382 -7.192 13.119 1.00 72.81 81 MET A O 1
ATOM 638 N N . PHE A 1 82 ? -17.674 -6.632 10.964 1.00 69.62 82 PHE A N 1
ATOM 639 C CA . PHE A 1 82 ? -18.655 -5.568 11.204 1.00 69.62 82 PHE A CA 1
ATOM 640 C C . PHE A 1 82 ? -20.099 -6.081 11.271 1.00 69.62 82 PHE A C 1
ATOM 642 O O . PHE A 1 82 ? -20.9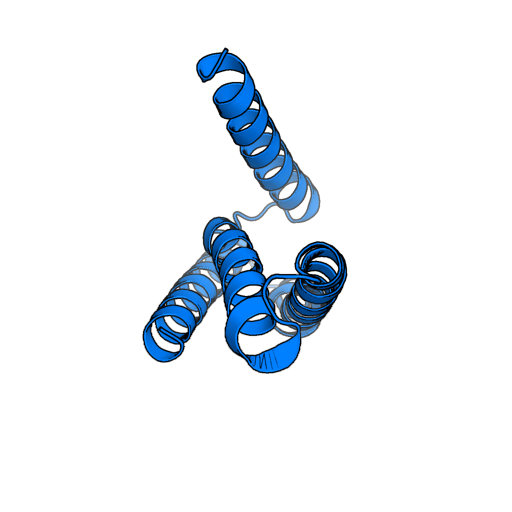99 -5.327 11.630 1.00 69.62 82 PHE A O 1
ATOM 649 N N . VAL A 1 83 ? -20.337 -7.337 10.877 1.00 67.25 83 VAL A N 1
ATOM 650 C CA . VAL A 1 83 ? -21.682 -7.935 10.805 1.00 67.25 83 VAL A CA 1
ATOM 651 C C . VAL A 1 83 ? -21.971 -8.832 12.015 1.00 67.25 83 VAL A C 1
ATOM 653 O O . VAL A 1 83 ? -23.133 -9.048 12.344 1.00 67.25 83 VAL A O 1
ATOM 656 N N . GLY A 1 84 ? -20.940 -9.341 12.697 1.00 60.72 84 GLY A N 1
ATOM 657 C CA . GLY A 1 84 ? -21.093 -10.087 13.948 1.00 60.72 84 GLY A CA 1
ATOM 658 C C . GLY A 1 84 ? -21.046 -9.161 15.163 1.00 60.72 84 GLY A C 1
ATOM 659 O O . GLY A 1 84 ? -20.100 -8.390 15.302 1.00 60.72 84 GLY A O 1
ATOM 660 N N . GLU A 1 85 ? -22.031 -9.257 16.059 1.00 55.53 85 GLU A N 1
ATOM 661 C CA . GLU A 1 85 ? -21.991 -8.636 17.391 1.00 55.53 85 GLU A CA 1
ATOM 662 C C . GLU A 1 85 ? -20.826 -9.235 18.197 1.00 55.53 85 GLU A C 1
ATOM 664 O O . GLU A 1 85 ? -20.975 -10.227 18.905 1.00 55.53 85 GLU A O 1
ATOM 669 N N . SER A 1 86 ? -19.627 -8.673 18.048 1.00 58.28 86 SER A N 1
ATOM 670 C CA . SER A 1 86 ? -18.477 -9.010 18.884 1.00 58.28 86 SER A CA 1
ATOM 671 C C . SER A 1 86 ? -18.064 -7.772 19.668 1.00 58.28 86 SER A C 1
ATOM 673 O O . SER A 1 86 ? -17.716 -6.743 19.092 1.00 58.28 86 SER A O 1
ATOM 675 N N . GLU A 1 87 ? -18.074 -7.868 20.997 1.00 63.66 87 GLU A N 1
ATOM 676 C CA . GLU A 1 87 ? -17.689 -6.781 21.914 1.00 63.66 87 GLU A CA 1
ATOM 677 C C . GLU A 1 87 ? -16.205 -6.361 21.786 1.00 63.66 87 GLU A C 1
ATOM 679 O O . GLU A 1 87 ? -15.757 -5.463 22.493 1.00 63.66 87 GLU A O 1
ATOM 684 N N . ARG A 1 88 ? -15.415 -6.996 20.900 1.00 72.25 88 ARG A N 1
ATOM 685 C CA . ARG A 1 88 ? -13.954 -6.815 20.771 1.00 72.25 88 ARG A CA 1
ATOM 686 C C . ARG A 1 88 ? -13.481 -6.700 19.315 1.00 72.25 88 ARG A C 1
ATOM 688 O O . ARG A 1 88 ? -12.427 -7.228 18.958 1.00 72.25 88 ARG A O 1
ATOM 695 N N . MET A 1 89 ? -14.257 -6.027 18.462 1.00 72.75 89 MET A N 1
ATOM 696 C CA . MET A 1 89 ? -13.960 -5.850 17.029 1.00 72.75 89 MET A CA 1
ATOM 697 C C . MET A 1 89 ? -12.531 -5.333 16.762 1.00 72.75 89 MET A C 1
ATOM 699 O O . MET A 1 89 ? -11.870 -5.784 15.825 1.00 72.75 89 MET A O 1
ATOM 703 N N . ASP A 1 90 ? -12.029 -4.446 17.621 1.00 77.31 90 ASP A N 1
ATOM 704 C CA . ASP A 1 90 ? -10.713 -3.809 17.498 1.00 77.31 90 ASP A CA 1
ATOM 705 C C . ASP A 1 90 ? -9.553 -4.815 17.637 1.00 77.31 90 ASP A C 1
ATOM 707 O O . ASP A 1 90 ? -8.555 -4.753 16.907 1.00 77.31 90 ASP A O 1
ATOM 711 N N . GLU A 1 91 ? -9.696 -5.784 18.547 1.00 81.12 91 GLU A N 1
ATOM 712 C CA . GLU A 1 91 ? -8.711 -6.847 18.762 1.00 81.12 91 GLU A CA 1
ATOM 713 C C . GLU A 1 91 ? -8.709 -7.840 17.600 1.00 81.12 91 GLU A C 1
ATOM 715 O O . GLU A 1 91 ? -7.643 -8.177 17.080 1.00 81.12 91 GLU A O 1
ATOM 720 N N . TYR A 1 92 ? -9.892 -8.258 17.137 1.00 83.69 92 TYR A N 1
ATOM 721 C CA . TYR A 1 92 ? -10.012 -9.150 15.983 1.00 83.69 92 TYR A CA 1
ATOM 722 C C . TYR A 1 92 ? -9.420 -8.519 14.719 1.00 83.69 92 TYR A C 1
ATOM 724 O O . TYR A 1 92 ? -8.628 -9.162 14.029 1.00 83.69 92 TYR A O 1
ATOM 732 N N . ALA A 1 93 ? -9.721 -7.246 14.447 1.00 83.75 93 ALA A N 1
ATOM 733 C CA . ALA A 1 93 ? -9.164 -6.520 13.307 1.00 83.75 93 ALA A CA 1
ATOM 734 C C . ALA A 1 93 ? -7.632 -6.443 13.360 1.00 83.75 93 ALA A C 1
ATOM 736 O O . ALA A 1 93 ? -6.949 -6.640 12.349 1.00 83.75 93 ALA A O 1
ATOM 737 N N . THR A 1 94 ? -7.079 -6.207 14.548 1.00 87.50 94 THR A N 1
ATOM 738 C CA . THR A 1 94 ? -5.630 -6.178 14.761 1.00 87.50 94 THR A CA 1
ATOM 739 C C . THR A 1 94 ? -5.002 -7.544 14.472 1.00 87.50 94 THR A C 1
ATOM 741 O O . THR A 1 94 ? -4.049 -7.628 13.700 1.00 87.50 94 THR A O 1
ATOM 744 N N . ILE A 1 95 ? -5.568 -8.634 15.001 1.00 89.31 95 ILE A N 1
ATOM 745 C CA . ILE A 1 95 ? -5.070 -10.001 14.769 1.00 89.31 95 ILE A CA 1
ATOM 746 C C . ILE A 1 95 ? -5.136 -10.371 13.283 1.00 89.31 95 ILE A C 1
ATOM 748 O O . ILE A 1 95 ? -4.166 -10.893 12.726 1.00 89.31 95 ILE A O 1
ATOM 752 N N . VAL A 1 96 ? -6.255 -10.075 12.618 1.00 88.81 96 VAL A N 1
ATOM 753 C CA . VAL A 1 96 ? -6.448 -10.369 11.192 1.00 88.81 96 VAL A CA 1
ATOM 754 C C . VAL A 1 96 ? -5.440 -9.600 10.344 1.00 88.81 96 VAL A C 1
ATOM 756 O O . VAL A 1 96 ? -4.810 -10.182 9.465 1.00 88.81 96 VAL A O 1
ATOM 759 N N . THR A 1 97 ? -5.235 -8.312 10.618 1.00 90.31 97 THR A N 1
ATOM 760 C CA . THR A 1 97 ? -4.320 -7.476 9.827 1.00 90.31 97 THR A CA 1
ATOM 761 C C . THR A 1 97 ? -2.850 -7.811 10.073 1.00 90.31 97 THR A C 1
ATOM 763 O O . THR A 1 97 ? -2.072 -7.794 9.124 1.00 90.31 97 THR A O 1
ATOM 766 N N . ILE A 1 98 ? -2.456 -8.203 11.288 1.00 92.31 98 ILE A N 1
ATOM 767 C CA . ILE A 1 98 ? -1.110 -8.742 11.555 1.00 92.31 98 ILE A CA 1
ATOM 768 C C . ILE A 1 98 ? -0.913 -10.080 10.833 1.00 92.31 98 ILE A C 1
ATOM 770 O O . ILE A 1 98 ? 0.124 -10.310 10.215 1.00 92.31 98 ILE A O 1
ATOM 774 N N . THR A 1 99 ? -1.919 -10.954 10.851 1.00 91.31 99 THR A N 1
ATOM 775 C CA . THR A 1 99 ? -1.868 -12.22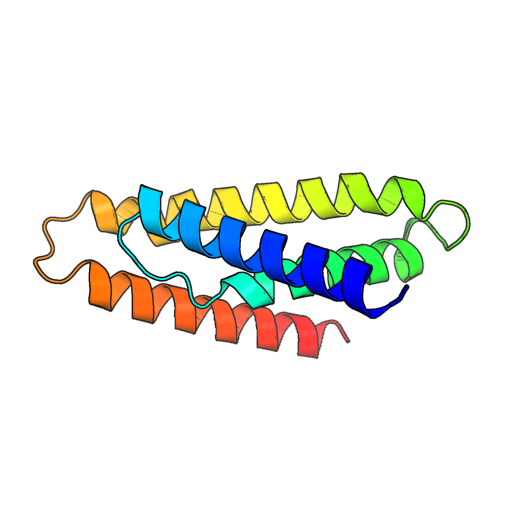4 10.110 1.00 91.31 99 THR A CA 1
ATOM 776 C C . THR A 1 99 ? -1.684 -11.973 8.614 1.00 91.31 99 THR A C 1
ATOM 778 O O . THR A 1 99 ? -0.831 -12.585 7.972 1.00 91.31 99 THR A O 1
ATOM 781 N N . LEU A 1 100 ? -2.434 -11.014 8.069 1.00 90.75 100 LEU A N 1
ATOM 782 C CA . LEU A 1 100 ? -2.325 -10.589 6.678 1.00 90.75 100 LEU A CA 1
ATOM 783 C C . LEU A 1 100 ? -0.931 -10.038 6.354 1.00 90.75 100 LEU A C 1
ATOM 785 O O . LEU A 1 100 ? -0.371 -10.340 5.303 1.00 90.75 100 LEU A O 1
ATOM 789 N N . MET A 1 101 ? -0.361 -9.264 7.282 1.00 92.56 101 MET A N 1
ATOM 790 C CA . MET A 1 101 ? 0.982 -8.710 7.157 1.00 92.56 101 MET A CA 1
ATOM 791 C C . MET A 1 101 ? 2.023 -9.827 7.004 1.00 92.56 101 MET A C 1
ATOM 793 O O . MET A 1 101 ? 2.837 -9.805 6.083 1.00 92.56 101 MET A O 1
ATOM 797 N N . ILE A 1 102 ? 1.964 -10.835 7.878 1.00 91.75 102 ILE A N 1
ATOM 798 C CA . ILE A 1 102 ? 2.859 -11.997 7.840 1.00 91.75 102 ILE A CA 1
ATOM 799 C C . ILE A 1 102 ? 2.665 -12.786 6.540 1.00 91.75 102 ILE A C 1
ATOM 801 O O . ILE A 1 102 ? 3.641 -13.222 5.931 1.00 91.75 102 ILE A O 1
ATOM 805 N N . LEU A 1 103 ? 1.423 -12.961 6.092 1.00 91.56 103 LEU A N 1
ATOM 806 C CA . LEU A 1 103 ? 1.113 -13.672 4.854 1.00 91.56 103 LEU A CA 1
ATOM 807 C C . LEU A 1 103 ? 1.727 -12.979 3.631 1.00 91.56 103 LEU A C 1
ATOM 809 O O . LEU A 1 103 ? 2.400 -13.635 2.838 1.00 91.56 103 LEU A O 1
ATOM 813 N N . PHE A 1 104 ? 1.557 -11.662 3.492 1.00 91.19 104 PHE A N 1
ATOM 814 C CA . PHE A 1 104 ? 2.148 -10.910 2.381 1.00 91.19 104 PHE A CA 1
ATOM 815 C C . PHE A 1 104 ? 3.666 -10.887 2.420 1.00 91.19 104 PHE A C 1
ATOM 817 O O . PHE A 1 104 ? 4.306 -11.065 1.385 1.00 91.19 104 PHE A O 1
ATOM 824 N N . ARG A 1 105 ? 4.246 -10.747 3.610 1.00 89.81 105 ARG A N 1
ATOM 825 C CA . ARG A 1 105 ? 5.693 -10.814 3.789 1.00 89.81 105 ARG A CA 1
ATOM 826 C C . ARG A 1 105 ? 6.259 -12.153 3.337 1.00 89.81 105 ARG A C 1
ATOM 828 O O . ARG A 1 105 ? 7.246 -12.184 2.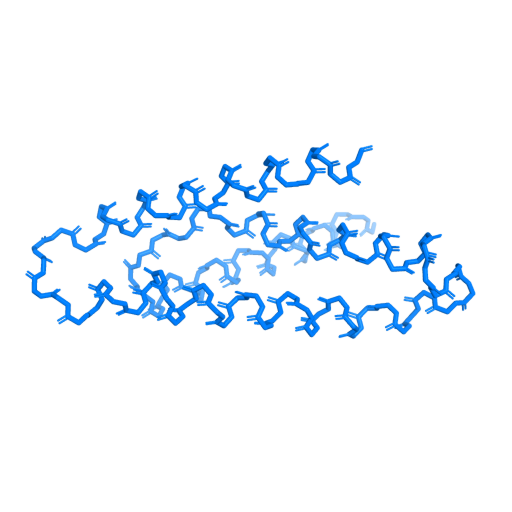610 1.00 89.81 105 ARG A O 1
ATOM 835 N N . ASN A 1 106 ? 5.618 -13.254 3.725 1.00 91.31 106 ASN A N 1
ATOM 836 C CA . ASN A 1 106 ? 6.036 -14.584 3.292 1.00 91.31 106 ASN A CA 1
ATOM 837 C C . ASN A 1 106 ? 5.861 -14.775 1.780 1.00 91.31 106 ASN A C 1
ATOM 839 O O . ASN A 1 106 ? 6.751 -15.323 1.139 1.00 91.31 106 ASN A O 1
ATOM 843 N N . LEU A 1 107 ? 4.761 -14.290 1.195 1.00 88.81 107 LEU A N 1
ATOM 844 C CA . LEU A 1 107 ? 4.564 -14.338 -0.258 1.00 88.81 107 LEU A CA 1
ATOM 845 C C . LEU A 1 107 ? 5.660 -13.581 -1.008 1.00 88.81 107 LEU A C 1
ATOM 847 O O . LEU A 1 107 ? 6.190 -14.099 -1.985 1.00 88.81 107 LEU A O 1
ATOM 851 N N . ALA A 1 108 ? 6.031 -12.389 -0.545 1.00 86.50 108 ALA A N 1
ATOM 852 C CA . ALA A 1 108 ? 7.089 -11.605 -1.172 1.00 86.50 108 ALA A CA 1
ATOM 853 C C . ALA A 1 108 ? 8.461 -12.287 -1.082 1.00 86.50 108 ALA A C 1
ATOM 855 O O . ALA A 1 108 ? 9.232 -12.208 -2.031 1.00 86.50 108 ALA A O 1
ATOM 856 N N . ILE A 1 109 ? 8.747 -12.988 0.021 1.00 87.62 109 ILE A N 1
ATOM 857 C CA . ILE A 1 109 ? 9.973 -13.788 0.164 1.00 87.62 109 ILE A CA 1
ATOM 858 C C . ILE A 1 109 ? 9.980 -14.969 -0.810 1.00 87.62 109 ILE A C 1
ATOM 860 O O . ILE A 1 109 ? 11.026 -15.306 -1.338 1.00 87.62 109 ILE A O 1
ATOM 864 N N . ILE A 1 110 ? 8.837 -15.614 -1.047 1.00 85.38 110 ILE A N 1
ATOM 865 C CA . ILE A 1 110 ? 8.757 -16.757 -1.971 1.00 85.38 110 ILE A CA 1
ATOM 866 C C . ILE A 1 110 ? 8.871 -16.308 -3.434 1.00 85.38 110 ILE A C 1
ATOM 868 O O . ILE A 1 110 ? 9.390 -17.043 -4.269 1.00 85.38 110 ILE A O 1
ATOM 872 N N . LEU A 1 111 ? 8.346 -15.125 -3.755 1.00 76.00 111 LEU A N 1
ATOM 873 C CA . LEU A 1 111 ? 8.362 -14.568 -5.108 1.00 76.00 111 LEU A CA 1
ATOM 874 C C . LEU A 1 111 ? 9.711 -13.930 -5.496 1.00 76.00 111 LEU A C 1
ATOM 876 O O . LEU A 1 111 ? 9.855 -13.544 -6.659 1.00 76.00 111 LEU A O 1
ATOM 880 N N . GLY A 1 112 ? 10.657 -13.811 -4.556 1.00 66.00 112 GLY A N 1
ATOM 881 C CA . GLY A 1 112 ? 11.968 -13.171 -4.726 1.00 66.00 112 GLY A CA 1
ATOM 882 C C . GLY A 1 112 ? 13.159 -14.066 -4.522 1.00 66.00 112 GLY A C 1
ATOM 883 O O . GLY A 1 112 ? 14.185 -13.771 -5.171 1.00 66.00 112 GLY A O 1
#

pLDDT: mean 85.85, std 8.04, range [55.53, 95.38]

Radius of gyration: 16.2 Å; Cα contacts (8 Å, |Δi|>4): 71; chains: 1; bounding box: 38×35×44 Å

Nearest PDB structures (foldseek):
  5d56-assembly1_A  TM=3.573E-01  e=9.374E+00  Escherichia coli K-12

Solvent-accessible surface area (backbone atoms only — not comparable to full-atom values): 6187 Å² total; per-residue (Å²): 114,68,69,59,56,53,49,52,52,52,49,52,52,52,50,53,54,50,51,52,28,68,74,68,74,37,65,67,69,24,56,69,44,56,56,50,49,36,53,49,45,30,49,49,35,25,75,76,74,61,34,80,92,43,46,77,62,28,52,63,52,23,50,50,54,48,49,52,52,50,51,50,45,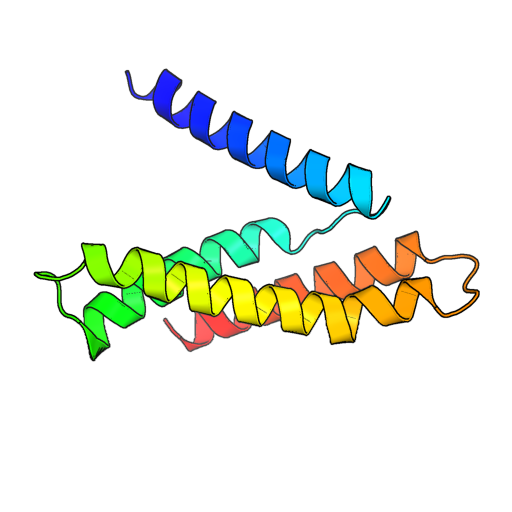43,61,72,67,50,47,57,55,78,72,49,9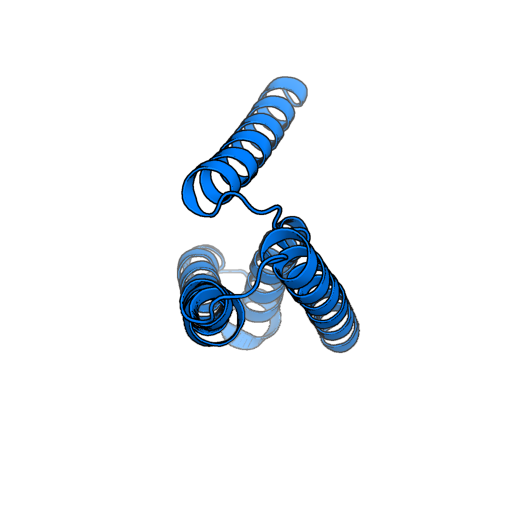8,54,102,51,51,58,58,54,45,39,54,52,22,47,52,49,27,54,52,49,52,52,50,53,60,73,78,102

Secondary structure (DSSP, 8-state):
-HHHHHHHHHHHHHHHHHHHHHHHSS--TTHHHHHHHHHHHHHHIIIIII-GGGHHHHHHHHHHHHHHHHHHHIIIIIGGGGTS--TTHHHHHHHHHHHHHHHHHHHHHHT-